Protein AF-A0A6L6IHH2-F1 (afdb_monomer)

Secondary structure (DSSP, 8-state):
----------------------HHHHHHHHHHHHHHHHHHTT-HHHHHHHHHHHHHHHHHHHHHHTS-HHHHHHHHHHHHHHHHHHHHHTT--

Mean predicted aligned error: 10.33 Å

pLDDT: mean 80.02, std 16.31, range [36.16, 93.94]

Foldseek 3Di:
DDDDPDDDDPPPPPDPPLDDADPLQVVLLVLVVVVLVVQLVPDVVSVVVSVVCVVVSVVVNVVLSPDPNVSSNVVSVVSSVVVVVVCVVVVHD

Solvent-accessible surface area (backbone atoms only — not comparable to full-atom values): 5537 Å² total; per-residue (Å²): 135,86,88,84,86,79,78,90,76,85,72,78,78,84,69,79,64,85,55,74,63,51,69,64,33,52,52,35,52,50,56,50,52,52,47,44,54,57,48,31,70,74,37,74,67,43,26,52,54,44,61,68,45,47,64,58,51,56,49,50,52,52,59,41,45,74,43,57,67,70,59,33,44,54,52,26,53,53,49,42,52,53,48,50,53,49,29,58,76,69,71,51,130

Structure (mmCIF, N/CA/C/O backbone):
data_AF-A0A6L6IHH2-F1
#
_entry.id   AF-A0A6L6IHH2-F1
#
loop_
_atom_site.group_PDB
_atom_site.id
_atom_site.type_symbol
_atom_site.label_atom_id
_atom_site.label_alt_id
_atom_site.label_comp_id
_atom_site.label_asym_id
_atom_site.label_entity_id
_atom_site.label_seq_id
_atom_site.pdbx_PDB_ins_code
_atom_site.Cartn_x
_atom_site.Cartn_y
_atom_site.Cartn_z
_atom_site.occupancy
_atom_site.B_iso_or_equiv
_atom_site.auth_seq_id
_atom_site.auth_comp_id
_atom_site.auth_asym_id
_atom_site.auth_atom_id
_atom_site.pdbx_PDB_model_num
ATOM 1 N N . MET A 1 1 ? 48.685 -8.552 -6.441 1.00 36.16 1 MET A N 1
ATOM 2 C CA . MET A 1 1 ? 49.025 -7.849 -7.699 1.00 36.16 1 MET A CA 1
ATOM 3 C C . MET A 1 1 ? 47.983 -8.177 -8.759 1.00 36.16 1 MET A C 1
ATOM 5 O O . MET A 1 1 ? 47.715 -9.349 -8.945 1.00 36.16 1 MET A O 1
ATOM 9 N N . LYS A 1 2 ? 47.512 -7.135 -9.459 1.00 37.25 2 LYS 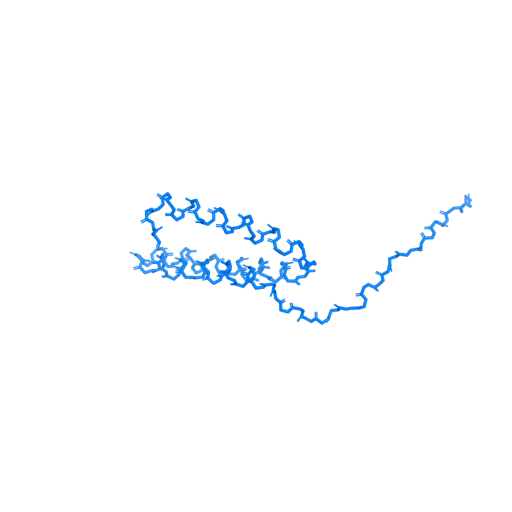A N 1
ATOM 10 C CA . LYS A 1 2 ? 46.951 -7.116 -10.827 1.00 37.25 2 LYS A CA 1
ATOM 11 C C . LYS A 1 2 ? 45.599 -7.823 -11.052 1.00 37.25 2 LYS A C 1
ATOM 13 O O . LYS A 1 2 ? 45.519 -9.035 -11.099 1.00 37.25 2 LYS A O 1
ATOM 18 N N . LYS A 1 3 ? 44.512 -7.042 -11.063 1.00 51.31 3 LYS A N 1
ATOM 19 C CA . LYS A 1 3 ? 43.874 -6.416 -12.250 1.00 51.31 3 LYS A CA 1
ATOM 20 C C . LYS A 1 3 ? 42.930 -7.390 -12.965 1.00 51.31 3 LYS A C 1
ATOM 22 O O . LYS A 1 3 ? 43.392 -8.062 -13.871 1.00 51.31 3 LYS A O 1
ATOM 27 N N . ILE A 1 4 ? 41.634 -7.338 -12.647 1.00 60.16 4 ILE A N 1
ATOM 28 C CA . ILE A 1 4 ? 40.565 -7.281 -13.659 1.00 60.16 4 ILE A CA 1
ATOM 29 C C . ILE A 1 4 ? 39.476 -6.354 -13.108 1.00 60.16 4 ILE A C 1
ATOM 31 O O . ILE A 1 4 ? 38.616 -6.743 -12.326 1.00 60.16 4 ILE A O 1
ATOM 35 N N . VAL A 1 5 ? 39.588 -5.086 -13.492 1.00 56.06 5 VAL A N 1
ATOM 36 C CA . VAL A 1 5 ? 38.486 -4.128 -13.494 1.00 56.06 5 VAL A CA 1
ATOM 37 C C . VAL A 1 5 ? 37.620 -4.535 -14.683 1.00 56.06 5 VAL A C 1
ATOM 39 O O . VAL A 1 5 ? 38.042 -4.368 -15.826 1.00 56.06 5 VAL A O 1
ATOM 42 N N . LEU A 1 6 ? 36.460 -5.134 -14.425 1.00 53.16 6 LEU A N 1
ATOM 43 C CA . LEU A 1 6 ? 35.453 -5.396 -15.450 1.00 53.16 6 LEU A CA 1
ATOM 44 C C . LEU A 1 6 ? 34.443 -4.245 -15.427 1.00 53.16 6 LEU A C 1
ATOM 46 O O . LEU A 1 6 ? 33.609 -4.146 -14.534 1.00 53.16 6 LEU A O 1
ATOM 50 N N . PHE A 1 7 ? 34.665 -3.331 -16.375 1.00 52.22 7 PHE A N 1
ATOM 51 C CA . PHE A 1 7 ? 33.698 -2.553 -17.158 1.00 52.22 7 PHE A CA 1
ATOM 52 C C . PHE A 1 7 ? 32.256 -2.521 -16.615 1.00 52.22 7 PHE A C 1
ATOM 54 O O . PHE A 1 7 ? 31.566 -3.529 -16.574 1.00 52.22 7 PHE A O 1
ATOM 61 N N . ALA A 1 8 ? 31.795 -1.377 -16.108 1.00 53.25 8 ALA A N 1
ATOM 62 C CA . ALA A 1 8 ? 31.239 -0.279 -16.910 1.00 53.25 8 ALA A CA 1
ATOM 63 C C . ALA A 1 8 ? 29.946 -0.664 -17.645 1.00 53.25 8 ALA A C 1
ATOM 65 O O . ALA A 1 8 ? 29.990 -1.158 -18.764 1.00 53.25 8 ALA A O 1
ATOM 66 N N . ALA A 1 9 ? 28.815 -0.386 -16.994 1.00 49.56 9 ALA A N 1
ATOM 67 C CA . ALA A 1 9 ? 27.691 0.388 -17.530 1.00 49.56 9 ALA A CA 1
ATOM 68 C C . ALA A 1 9 ? 26.502 0.248 -16.565 1.00 49.56 9 ALA A C 1
ATOM 70 O O . ALA A 1 9 ? 25.506 -0.397 -16.877 1.00 49.56 9 ALA A O 1
ATOM 71 N N . LEU A 1 10 ? 26.580 0.877 -15.384 1.00 47.47 10 LEU A N 1
ATOM 72 C CA . LEU A 1 10 ? 25.341 1.365 -14.784 1.00 47.47 10 LEU A CA 1
ATOM 73 C C . LEU A 1 10 ? 24.951 2.551 -15.660 1.00 47.47 10 LEU A C 1
ATOM 75 O O . LEU A 1 10 ? 25.442 3.665 -15.478 1.00 47.47 10 LEU A O 1
ATOM 79 N N . THR A 1 11 ? 24.176 2.278 -16.706 1.00 52.72 11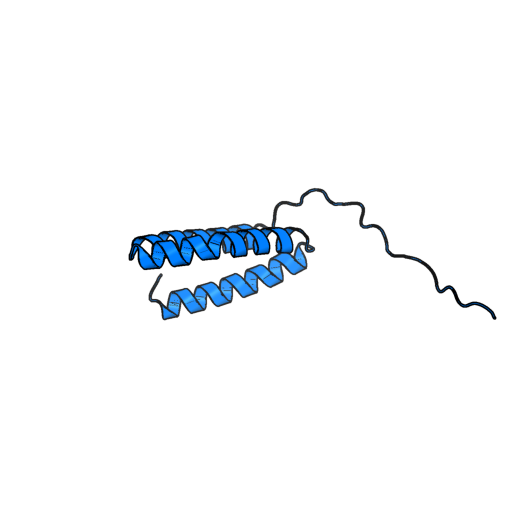 THR A N 1
ATOM 80 C CA . THR A 1 11 ? 23.469 3.320 -17.432 1.00 52.72 11 THR A CA 1
ATOM 81 C C . THR A 1 11 ? 22.690 4.097 -16.388 1.00 52.72 11 THR A C 1
ATOM 83 O O . THR A 1 11 ? 21.732 3.586 -15.809 1.00 52.72 11 THR A O 1
ATOM 86 N N . MET A 1 12 ? 23.155 5.311 -16.105 1.00 52.50 12 MET A N 1
ATOM 87 C CA . MET A 1 12 ? 22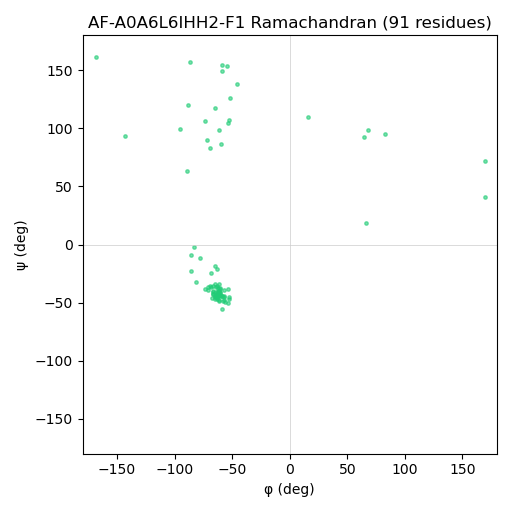.350 6.323 -15.453 1.00 52.50 12 MET A CA 1
ATOM 88 C C . MET A 1 12 ? 21.085 6.429 -16.301 1.00 52.50 12 MET A C 1
ATOM 90 O O . MET A 1 12 ? 21.129 6.941 -17.420 1.00 52.50 12 MET A O 1
ATOM 94 N N . MET A 1 13 ? 19.976 5.873 -15.812 1.00 54.81 13 MET A N 1
ATOM 95 C CA . MET A 1 13 ? 18.661 6.212 -16.334 1.00 54.81 13 MET A CA 1
ATOM 96 C C . MET A 1 13 ? 18.414 7.654 -15.902 1.00 54.81 13 MET A C 1
ATOM 98 O O . MET A 1 13 ? 17.846 7.938 -14.852 1.00 54.81 13 MET A O 1
ATOM 102 N N . SER A 1 14 ? 18.950 8.574 -16.698 1.00 58.53 14 SER A N 1
ATOM 103 C CA . SER A 1 14 ? 18.577 9.976 -16.704 1.00 58.53 14 SER A CA 1
ATOM 104 C C . SER A 1 14 ? 17.103 10.031 -17.076 1.00 58.53 14 SER A C 1
ATOM 106 O O . SER A 1 14 ? 16.746 9.889 -18.243 1.00 58.53 14 SER A O 1
ATOM 108 N N . GLY A 1 15 ? 16.249 10.160 -16.066 1.00 50.06 15 GLY A N 1
ATOM 109 C CA . GLY A 1 15 ? 14.810 10.179 -16.274 1.00 50.06 15 GLY A CA 1
ATOM 110 C C . GLY A 1 15 ? 13.992 10.081 -14.998 1.00 50.06 15 GLY A C 1
ATOM 111 O O . GLY A 1 15 ? 12.981 9.399 -15.005 1.00 50.06 15 GLY A O 1
ATOM 112 N N . SER A 1 16 ? 14.372 10.748 -13.909 1.00 44.75 16 SER A N 1
ATOM 113 C CA . SER A 1 16 ? 13.418 11.010 -12.826 1.00 44.75 16 SER A CA 1
ATOM 114 C C . SER A 1 16 ? 12.694 12.329 -13.093 1.00 44.75 16 SER A C 1
ATOM 116 O O . SER A 1 16 ? 12.744 13.284 -12.322 1.00 44.75 16 SER A O 1
ATOM 118 N N . SER A 1 17 ? 11.944 12.369 -14.200 1.00 45.81 17 SER A N 1
ATOM 119 C CA . SER A 1 17 ? 10.621 12.980 -14.090 1.00 45.81 17 SER A CA 1
ATOM 120 C C . SER A 1 17 ? 9.971 12.266 -12.908 1.00 45.81 17 SER A C 1
ATOM 122 O O . SER A 1 17 ? 10.007 11.037 -12.882 1.00 45.81 17 SER A O 1
ATOM 124 N N . PHE A 1 18 ? 9.468 12.979 -11.901 1.00 43.09 18 PHE A N 1
ATOM 125 C CA . PHE A 1 18 ? 8.588 12.364 -10.910 1.00 43.09 18 PHE A CA 1
ATOM 126 C C . PHE A 1 18 ? 7.386 11.834 -11.690 1.00 43.09 18 PHE A C 1
ATOM 128 O O . PHE A 1 18 ? 6.436 12.571 -11.951 1.00 43.09 18 PHE A O 1
ATOM 135 N N . ALA A 1 19 ? 7.496 10.611 -12.204 1.00 51.69 19 ALA A N 1
ATOM 136 C CA . ALA A 1 19 ? 6.442 9.989 -12.958 1.00 51.69 19 ALA A CA 1
ATOM 137 C C . ALA A 1 19 ? 5.317 9.818 -11.951 1.00 51.69 19 ALA A C 1
ATOM 139 O O . ALA A 1 19 ? 5.481 9.158 -10.923 1.00 51.69 19 ALA A O 1
ATOM 140 N N . ALA A 1 20 ? 4.201 10.488 -12.222 1.00 68.31 20 ALA A N 1
ATOM 141 C CA . ALA A 1 20 ? 2.949 10.122 -11.604 1.00 68.31 20 ALA A CA 1
ATOM 142 C C . ALA A 1 20 ? 2.815 8.596 -11.702 1.00 68.31 20 ALA A C 1
ATOM 144 O O . ALA A 1 20 ? 3.191 7.994 -12.713 1.00 68.31 20 ALA A O 1
ATOM 145 N N . ILE A 1 21 ? 2.349 7.983 -10.621 1.00 84.38 21 ILE A N 1
ATOM 146 C CA . ILE A 1 21 ? 2.113 6.547 -10.574 1.00 84.38 21 ILE A CA 1
ATOM 147 C C . ILE A 1 21 ? 1.187 6.136 -11.730 1.00 84.38 21 ILE A C 1
ATOM 149 O O . ILE A 1 21 ? 0.401 6.958 -12.214 1.00 84.38 21 ILE A O 1
ATOM 153 N N . THR A 1 22 ? 1.264 4.893 -12.200 1.00 89.81 22 THR A N 1
ATOM 154 C CA . THR A 1 22 ? 0.379 4.453 -13.289 1.00 89.81 22 THR A CA 1
ATOM 155 C C . THR A 1 22 ? -1.098 4.585 -12.906 1.00 89.81 22 THR A C 1
ATOM 157 O O . THR A 1 22 ? -1.464 4.518 -11.731 1.00 89.81 22 THR A O 1
ATOM 160 N N . GLU A 1 23 ? -1.978 4.733 -13.898 1.00 89.44 23 GLU A N 1
ATOM 161 C CA . GLU A 1 23 ? -3.425 4.831 -13.660 1.00 89.44 23 GLU A CA 1
ATOM 162 C C . GLU A 1 23 ? -3.966 3.610 -12.894 1.00 89.44 23 GLU A C 1
ATOM 164 O O . GLU A 1 23 ? -4.743 3.761 -11.951 1.00 89.44 23 GLU A O 1
ATOM 169 N N . THR A 1 24 ? -3.468 2.407 -13.213 1.00 89.69 24 THR A N 1
ATOM 170 C CA . THR A 1 24 ? -3.768 1.166 -12.480 1.00 89.69 24 THR A CA 1
ATOM 171 C C . THR A 1 24 ? -3.498 1.310 -10.986 1.00 89.69 24 THR A C 1
ATOM 173 O O . THR A 1 24 ? -4.309 0.922 -10.144 1.00 89.69 24 THR A O 1
ATOM 176 N N . CYS A 1 25 ? -2.340 1.867 -10.646 1.00 90.75 25 CYS A N 1
ATOM 177 C CA . CYS A 1 25 ? -1.932 2.057 -9.270 1.00 90.75 25 CYS A CA 1
ATOM 178 C C . CYS A 1 25 ? -2.680 3.184 -8.580 1.00 90.75 25 CYS A C 1
ATOM 180 O O . CYS A 1 25 ? -3.035 3.048 -7.411 1.00 90.75 25 CYS A O 1
ATOM 182 N N . GLN A 1 26 ? -2.956 4.273 -9.296 1.00 90.56 26 GLN A N 1
ATOM 183 C CA . GLN A 1 26 ? -3.786 5.349 -8.779 1.00 90.56 26 GLN A CA 1
ATOM 184 C C . GLN A 1 26 ? -5.163 4.808 -8.377 1.00 90.56 26 GLN A C 1
ATOM 186 O O . GLN A 1 26 ? -5.625 5.087 -7.272 1.00 90.56 26 GLN A O 1
ATOM 191 N N . GLN A 1 27 ? -5.779 3.976 -9.223 1.00 91.25 27 GLN A N 1
ATOM 192 C CA . GLN A 1 27 ? -7.055 3.338 -8.907 1.00 91.25 27 GLN A CA 1
ATOM 193 C C . GLN A 1 27 ? -6.946 2.398 -7.701 1.00 91.25 27 GLN A C 1
ATOM 195 O O . GLN A 1 27 ? -7.764 2.488 -6.789 1.00 91.25 27 GLN A O 1
ATOM 200 N N . TYR A 1 28 ? -5.921 1.539 -7.656 1.00 92.12 28 TYR A N 1
ATOM 201 C CA . TYR A 1 28 ? -5.679 0.653 -6.513 1.00 92.12 28 TYR A CA 1
ATOM 202 C C . TYR A 1 28 ? -5.608 1.430 -5.193 1.00 92.12 28 TYR A C 1
ATOM 204 O O . TYR A 1 28 ? -6.292 1.092 -4.228 1.00 92.12 28 TYR A 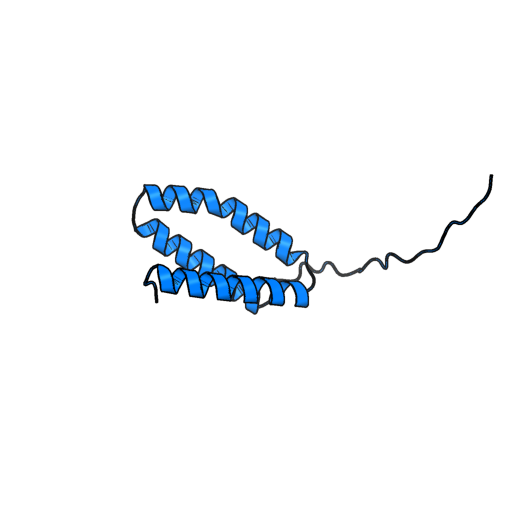O 1
ATOM 212 N N . PHE A 1 29 ? -4.809 2.495 -5.149 1.00 91.25 29 PHE A N 1
ATOM 213 C CA . PHE A 1 29 ? -4.645 3.285 -3.937 1.00 91.25 29 PHE A CA 1
ATOM 214 C C . PHE A 1 29 ? -5.903 4.060 -3.556 1.00 91.25 29 PHE A C 1
ATOM 216 O O . PHE A 1 29 ? -6.219 4.119 -2.370 1.00 91.25 29 PHE A O 1
ATOM 223 N N . ASN A 1 30 ? -6.659 4.570 -4.530 1.00 91.31 30 ASN A N 1
ATOM 224 C CA . ASN A 1 30 ? -7.964 5.175 -4.269 1.00 91.31 30 ASN A CA 1
ATOM 225 C C . ASN A 1 30 ? -8.932 4.161 -3.631 1.00 91.31 30 ASN A C 1
ATOM 227 O O . ASN A 1 30 ? -9.632 4.494 -2.676 1.00 91.31 30 ASN A O 1
ATOM 231 N N . ASP A 1 31 ? -8.948 2.913 -4.111 1.00 90.69 31 ASP A N 1
ATOM 232 C CA . ASP A 1 31 ? -9.802 1.857 -3.557 1.00 90.69 31 ASP A CA 1
ATOM 233 C C . ASP A 1 31 ? -9.392 1.464 -2.129 1.00 90.69 31 ASP A C 1
ATOM 235 O O . ASP A 1 31 ? -10.255 1.137 -1.307 1.00 90.69 31 ASP A O 1
ATOM 239 N N . VAL A 1 32 ? -8.087 1.477 -1.833 1.00 90.25 32 VAL A N 1
ATOM 240 C CA . VAL A 1 32 ? -7.556 1.253 -0.481 1.00 90.25 32 VAL A CA 1
ATOM 241 C C . VAL A 1 32 ? -7.931 2.409 0.445 1.00 90.25 32 VAL A C 1
ATOM 243 O O . VAL A 1 32 ? -8.420 2.162 1.548 1.00 90.25 32 VAL A O 1
ATOM 246 N N . ASP A 1 33 ? -7.758 3.654 -0.001 1.00 89.69 33 ASP A N 1
ATOM 247 C CA . ASP A 1 33 ? -8.090 4.850 0.778 1.00 89.69 33 ASP A CA 1
ATOM 248 C C . ASP A 1 33 ? -9.598 4.904 1.087 1.00 89.69 33 ASP A C 1
ATOM 250 O O . ASP A 1 33 ? -9.987 5.145 2.233 1.00 89.69 33 ASP A O 1
ATOM 254 N N . ALA A 1 34 ? -10.453 4.570 0.113 1.00 90.12 34 ALA A N 1
ATOM 255 C CA . ALA A 1 34 ? -11.899 4.469 0.309 1.00 90.12 34 ALA A CA 1
ATOM 256 C C . ALA A 1 34 ? -12.274 3.383 1.330 1.00 90.12 34 ALA A C 1
ATOM 258 O O . ALA A 1 34 ? -13.140 3.597 2.184 1.00 90.12 34 ALA A O 1
ATOM 259 N N . LEU A 1 35 ? -11.604 2.226 1.284 1.00 87.44 35 LEU A N 1
ATOM 260 C CA . LEU A 1 35 ? -11.837 1.160 2.254 1.00 87.44 35 LEU A CA 1
ATOM 261 C C . LEU A 1 35 ? -11.399 1.571 3.664 1.00 87.44 35 LEU A C 1
ATOM 263 O O . LEU A 1 35 ? -12.121 1.314 4.625 1.00 87.44 35 LEU A O 1
ATOM 267 N N . ILE A 1 36 ? -10.247 2.229 3.790 1.00 88.00 36 ILE A N 1
ATOM 268 C CA . ILE A 1 36 ? -9.761 2.788 5.054 1.00 88.00 36 ILE A CA 1
ATOM 269 C C . ILE A 1 36 ? -10.759 3.790 5.618 1.00 88.00 36 ILE A C 1
ATOM 271 O O . ILE A 1 36 ? -11.059 3.755 6.813 1.00 88.00 36 ILE A O 1
ATOM 275 N N . GLU A 1 37 ? -11.299 4.670 4.779 1.00 89.38 37 GLU A N 1
ATOM 276 C CA . GLU A 1 37 ? -12.301 5.641 5.200 1.00 89.38 37 GLU A CA 1
ATOM 277 C C . GLU A 1 37 ? -13.583 4.947 5.679 1.00 89.38 37 GLU A C 1
ATOM 279 O O . GLU A 1 37 ? -14.129 5.309 6.722 1.00 89.38 37 GLU A O 1
ATOM 284 N N . GLN A 1 38 ? -14.042 3.920 4.961 1.00 87.50 38 GLN A N 1
ATOM 285 C CA . GLN A 1 38 ? -15.214 3.139 5.344 1.00 87.50 38 GLN A CA 1
ATOM 286 C C . GLN A 1 38 ? -14.990 2.373 6.656 1.00 87.50 38 GLN A C 1
ATOM 288 O O . GLN A 1 38 ? -15.829 2.445 7.552 1.00 87.50 38 GLN A O 1
ATOM 293 N N . ALA A 1 39 ? -13.849 1.697 6.805 1.00 85.62 39 ALA A N 1
ATOM 294 C CA . ALA A 1 39 ? -13.474 0.989 8.027 1.00 85.62 39 ALA A CA 1
ATOM 295 C C . ALA A 1 39 ? -13.329 1.950 9.216 1.00 85.62 39 ALA A C 1
ATOM 297 O O . ALA A 1 39 ? -13.777 1.661 10.320 1.00 85.62 39 ALA A O 1
ATOM 298 N N . SER A 1 40 ? -12.794 3.150 8.990 1.00 87.62 40 SER A N 1
ATOM 299 C CA . SER A 1 40 ? -12.672 4.175 10.033 1.00 87.62 40 SER A CA 1
ATOM 300 C C . SER A 1 40 ? -14.022 4.680 10.554 1.00 87.62 40 SER A C 1
ATOM 302 O O . SER A 1 40 ? -14.072 5.282 11.622 1.00 87.62 40 SER A O 1
ATOM 304 N N . LYS A 1 41 ? -15.120 4.466 9.818 1.00 87.94 41 LYS A N 1
ATOM 305 C CA . LYS A 1 41 ? -16.475 4.863 10.235 1.00 87.94 41 LYS A CA 1
ATOM 306 C C . LYS A 1 41 ? -17.157 3.819 11.124 1.00 87.94 41 LYS A C 1
ATOM 308 O O . LYS A 1 41 ? -18.220 4.111 11.663 1.00 87.94 41 LYS A O 1
ATOM 313 N N . THR A 1 42 ? -16.590 2.620 11.288 1.00 86.06 42 THR A N 1
ATOM 314 C CA . THR A 1 42 ? -17.254 1.545 12.046 1.00 86.06 42 THR A CA 1
ATOM 315 C C . THR A 1 42 ? -17.088 1.685 13.557 1.00 86.06 42 THR A C 1
ATOM 317 O O . THR A 1 42 ? -17.971 1.270 14.302 1.00 86.06 42 THR A O 1
ATOM 320 N N . SER A 1 43 ? -15.963 2.236 14.027 1.00 90.19 43 SER A N 1
ATOM 321 C CA . SER A 1 43 ? -15.712 2.547 15.441 1.00 90.19 43 SER A CA 1
ATOM 322 C C . SER A 1 43 ? -14.466 3.423 15.612 1.00 90.19 43 SER A C 1
ATOM 324 O O . SER A 1 43 ? -13.587 3.437 14.748 1.00 90.19 43 SER A O 1
ATOM 326 N N . ASP A 1 44 ? -14.336 4.088 16.763 1.00 90.25 44 ASP A N 1
ATOM 327 C CA . ASP A 1 44 ? -13.138 4.875 17.099 1.00 90.25 44 ASP A CA 1
ATOM 328 C C . ASP A 1 44 ? -11.867 4.014 17.158 1.00 90.25 44 ASP A C 1
ATOM 330 O O . ASP A 1 44 ? -10.790 4.449 16.750 1.00 90.25 44 ASP A O 1
ATOM 334 N N . GLN A 1 45 ? -11.988 2.760 17.602 1.00 90.19 45 GLN A N 1
ATOM 335 C CA . GLN A 1 45 ? -10.876 1.809 17.603 1.00 90.19 45 GLN A CA 1
ATOM 336 C C . GLN A 1 45 ? -10.452 1.436 16.175 1.00 90.19 45 GLN A C 1
ATOM 338 O O . GLN A 1 45 ? -9.256 1.396 15.884 1.00 90.19 45 GLN A O 1
ATOM 343 N N . ALA A 1 46 ? -11.409 1.196 15.271 1.00 87.06 46 ALA A N 1
ATOM 344 C CA . ALA A 1 46 ? -11.110 0.932 13.865 1.00 87.06 46 ALA A CA 1
ATOM 345 C C . ALA A 1 46 ? -10.446 2.152 13.213 1.00 87.06 46 ALA A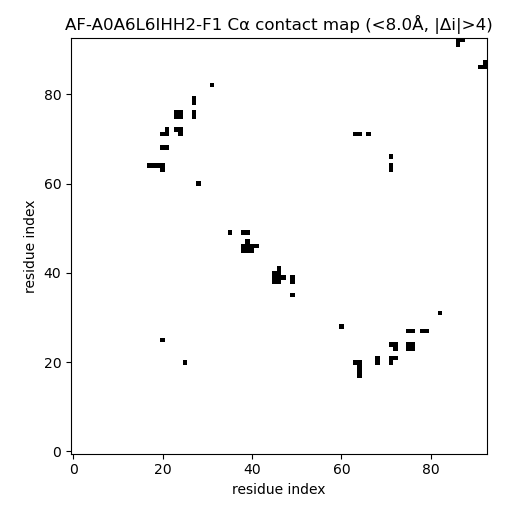 C 1
ATOM 347 O O . ALA A 1 46 ? -9.432 2.011 12.533 1.00 87.06 46 ALA A O 1
ATOM 348 N N . LYS A 1 47 ? -10.944 3.359 13.504 1.00 89.00 47 LYS A N 1
ATOM 349 C CA . LYS A 1 47 ? -10.332 4.617 13.069 1.00 89.00 47 LYS A CA 1
ATOM 350 C C . LYS A 1 47 ? -8.877 4.740 13.518 1.00 89.00 47 LYS A C 1
ATOM 352 O O . LYS A 1 47 ? -8.019 5.011 12.687 1.00 89.00 47 LYS A O 1
ATOM 357 N N . GLN A 1 48 ? -8.583 4.496 14.796 1.00 92.56 48 GLN A N 1
ATOM 358 C CA . GLN A 1 48 ? -7.210 4.551 15.310 1.00 92.56 48 GLN A CA 1
ATOM 359 C C . GLN A 1 48 ? -6.286 3.540 14.625 1.00 92.56 48 GLN A C 1
ATOM 361 O O . GLN A 1 48 ? -5.152 3.879 14.292 1.00 92.56 48 GLN A O 1
ATOM 366 N N . GLN A 1 49 ? -6.765 2.317 14.378 1.00 89.50 49 GLN A N 1
ATOM 367 C CA . GLN A 1 49 ? -5.982 1.314 13.655 1.00 89.50 49 GLN A CA 1
ATOM 368 C C . GLN A 1 49 ? -5.713 1.732 12.208 1.00 89.50 49 GLN A C 1
ATOM 370 O O . GLN A 1 49 ? -4.581 1.629 11.743 1.00 89.50 49 GLN A O 1
ATOM 375 N N . MET A 1 50 ? -6.721 2.254 11.508 1.00 88.62 50 MET A N 1
ATOM 376 C CA . MET A 1 50 ? -6.554 2.724 10.134 1.00 88.62 50 MET A CA 1
ATOM 377 C C . MET A 1 50 ? -5.636 3.949 10.049 1.00 88.62 50 MET A C 1
ATOM 379 O O . MET A 1 50 ? -4.776 4.019 9.171 1.00 88.62 50 MET A O 1
ATOM 383 N N . ASP A 1 51 ? -5.764 4.895 10.982 1.00 89.19 51 ASP A N 1
ATOM 384 C CA . ASP A 1 51 ? -4.903 6.076 11.057 1.00 89.19 51 ASP A CA 1
ATOM 385 C C . ASP A 1 51 ? -3.437 5.688 11.318 1.00 89.19 51 ASP A C 1
ATOM 387 O O . ASP A 1 51 ? -2.536 6.280 10.723 1.00 89.19 51 ASP A O 1
ATOM 391 N N . ALA A 1 52 ? -3.187 4.642 12.114 1.00 90.44 52 ALA A N 1
ATOM 392 C CA . ALA A 1 52 ? -1.845 4.098 12.325 1.00 90.44 52 ALA A CA 1
ATOM 393 C C . ALA A 1 52 ? -1.253 3.413 11.076 1.00 90.44 52 ALA A C 1
ATOM 395 O O . ALA A 1 52 ? -0.033 3.349 10.939 1.00 90.44 52 ALA A O 1
ATOM 396 N N . MET A 1 53 ? -2.090 2.927 10.152 1.00 86.94 53 MET A N 1
ATOM 397 C CA . MET A 1 53 ? -1.647 2.274 8.911 1.00 86.94 53 MET A CA 1
ATOM 398 C C . MET A 1 53 ? -1.359 3.259 7.768 1.00 86.94 53 MET A C 1
ATOM 400 O O . MET A 1 53 ? -0.568 2.944 6.876 1.00 86.94 53 MET A O 1
ATOM 404 N N . LYS A 1 54 ? -1.944 4.464 7.792 1.00 85.56 54 LYS A N 1
ATOM 405 C CA . LYS A 1 54 ? -1.747 5.491 6.748 1.00 85.56 54 LYS A CA 1
ATOM 406 C C . LYS A 1 54 ? -0.276 5.816 6.445 1.00 85.56 54 LYS A C 1
ATOM 408 O O . LYS A 1 54 ? 0.065 5.851 5.264 1.00 85.56 54 LYS A O 1
ATOM 413 N N . PRO A 1 55 ? 0.623 6.012 7.433 1.00 90.38 55 PRO A N 1
ATOM 414 C CA . PRO A 1 55 ? 2.025 6.320 7.150 1.00 90.38 55 PRO A CA 1
ATOM 415 C C . PRO A 1 55 ? 2.725 5.220 6.348 1.00 90.38 55 PRO A C 1
ATOM 417 O O . PRO A 1 55 ? 3.505 5.514 5.443 1.00 90.38 55 PRO A O 1
ATOM 420 N N . GLN A 1 56 ? 2.418 3.955 6.650 1.00 87.56 56 GLN A N 1
ATOM 421 C CA . GLN A 1 56 ? 2.970 2.811 5.931 1.00 87.56 56 GLN A CA 1
ATOM 422 C C . GLN A 1 56 ? 2.468 2.780 4.484 1.00 87.56 56 GLN A C 1
ATOM 424 O O . GLN A 1 56 ? 3.245 2.522 3.571 1.00 87.56 56 GLN A O 1
ATOM 429 N N . LEU A 1 57 ? 1.193 3.104 4.265 1.00 86.25 57 LEU A N 1
ATOM 430 C CA . LEU A 1 57 ? 0.596 3.192 2.934 1.00 86.25 57 LEU A CA 1
ATOM 431 C C . LEU A 1 57 ? 1.231 4.290 2.080 1.00 86.25 57 LEU A C 1
ATOM 433 O O . LEU A 1 57 ? 1.600 4.044 0.934 1.00 86.25 57 LEU A O 1
ATOM 437 N N . GLU A 1 58 ? 1.431 5.473 2.656 1.00 88.56 58 GLU A N 1
ATOM 438 C CA . GLU A 1 58 ? 2.108 6.583 1.984 1.00 88.56 58 GLU A CA 1
ATOM 439 C C . GLU A 1 58 ? 3.574 6.259 1.673 1.00 88.56 58 GLU A C 1
ATOM 441 O O . GLU A 1 58 ? 4.087 6.609 0.608 1.00 88.56 58 GLU A O 1
ATOM 446 N N . GLN A 1 59 ? 4.257 5.536 2.564 1.00 89.88 59 GLN A N 1
ATOM 447 C CA . GLN A 1 59 ? 5.597 5.031 2.285 1.00 89.88 59 GLN A CA 1
ATOM 448 C C . GLN A 1 59 ? 5.591 4.013 1.136 1.00 89.88 59 GLN A C 1
ATOM 450 O O . GLN A 1 59 ? 6.423 4.118 0.236 1.00 89.88 59 GLN A O 1
ATOM 455 N N . SER A 1 60 ? 4.651 3.063 1.122 1.00 86.19 60 SER A N 1
ATOM 456 C CA . SER A 1 60 ? 4.523 2.087 0.036 1.00 86.19 60 SER A CA 1
ATOM 457 C C . SER A 1 60 ? 4.205 2.751 -1.305 1.00 86.19 60 SER A C 1
ATOM 459 O O . SER A 1 60 ? 4.804 2.373 -2.307 1.00 86.19 60 SER A O 1
ATOM 461 N N . LYS A 1 61 ? 3.341 3.778 -1.337 1.00 86.94 61 LYS A N 1
ATOM 462 C CA . LYS A 1 61 ? 3.077 4.588 -2.542 1.00 86.94 61 LYS A CA 1
ATOM 463 C C . LYS A 1 61 ? 4.362 5.215 -3.084 1.00 86.94 61 LYS A C 1
ATOM 465 O O . LYS A 1 61 ? 4.638 5.104 -4.275 1.00 86.94 61 LYS A O 1
ATOM 470 N N . LYS A 1 62 ? 5.166 5.831 -2.209 1.00 89.19 62 LYS A N 1
ATOM 471 C CA . LYS A 1 62 ? 6.449 6.447 -2.589 1.00 89.19 62 LYS A CA 1
ATOM 472 C C . LYS A 1 62 ? 7.429 5.424 -3.151 1.00 89.19 62 LYS A C 1
ATOM 474 O O . LYS A 1 62 ? 7.963 5.6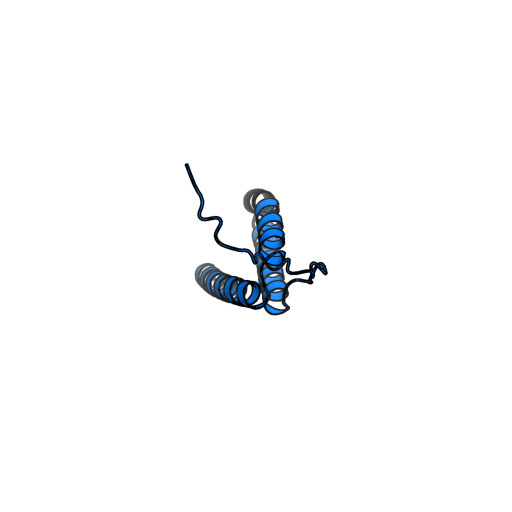46 -4.227 1.00 89.19 62 LYS A O 1
ATOM 479 N N . GLN A 1 63 ? 7.609 4.296 -2.464 1.00 88.31 63 GLN A N 1
ATOM 480 C CA . GLN A 1 63 ? 8.490 3.222 -2.931 1.00 88.31 63 GLN A CA 1
ATOM 481 C C . GLN A 1 63 ? 8.037 2.654 -4.275 1.00 88.31 63 GLN A C 1
ATOM 483 O O . GLN A 1 63 ? 8.867 2.329 -5.115 1.00 88.31 63 GLN A O 1
ATOM 488 N N . LEU A 1 64 ? 6.725 2.547 -4.497 1.00 87.56 64 LEU A N 1
ATOM 489 C CA . LEU A 1 64 ? 6.205 2.055 -5.762 1.00 87.56 64 LEU A CA 1
ATOM 490 C C . LEU A 1 64 ? 6.416 3.066 -6.896 1.00 87.56 64 LEU A C 1
ATOM 492 O O . LEU A 1 64 ? 6.782 2.669 -7.995 1.00 87.56 64 LEU A O 1
ATOM 496 N N . ALA A 1 65 ? 6.251 4.363 -6.629 1.00 86.69 65 ALA A N 1
ATOM 497 C CA . ALA A 1 65 ? 6.498 5.422 -7.609 1.00 86.69 65 ALA A CA 1
ATOM 498 C C . ALA A 1 65 ? 7.970 5.497 -8.069 1.00 86.69 65 ALA A C 1
ATOM 500 O O . ALA A 1 65 ? 8.246 6.007 -9.151 1.00 86.69 65 ALA A O 1
ATOM 501 N N . GLU A 1 66 ? 8.909 4.963 -7.281 1.00 87.38 66 GLU A N 1
ATOM 502 C CA . GLU A 1 66 ? 10.324 4.829 -7.659 1.00 87.38 66 GLU A CA 1
ATOM 503 C C . GLU A 1 66 ? 10.589 3.648 -8.615 1.00 87.38 66 GLU A C 1
ATOM 505 O O . GLU A 1 66 ? 11.679 3.543 -9.181 1.00 87.38 66 GLU A O 1
ATOM 510 N N . LEU A 1 67 ? 9.613 2.753 -8.816 1.00 86.75 67 LEU A N 1
ATOM 511 C CA . LEU A 1 67 ? 9.740 1.598 -9.704 1.00 86.75 67 LEU A CA 1
ATOM 512 C C . LEU A 1 67 ? 9.368 1.941 -11.157 1.00 86.75 67 LEU A C 1
ATOM 514 O O . LEU A 1 67 ? 8.581 2.856 -11.402 1.00 86.75 67 LEU A O 1
ATOM 518 N N . PRO A 1 68 ? 9.852 1.170 -12.148 1.00 90.00 68 PRO A N 1
ATOM 519 C CA . PRO A 1 68 ? 9.378 1.268 -1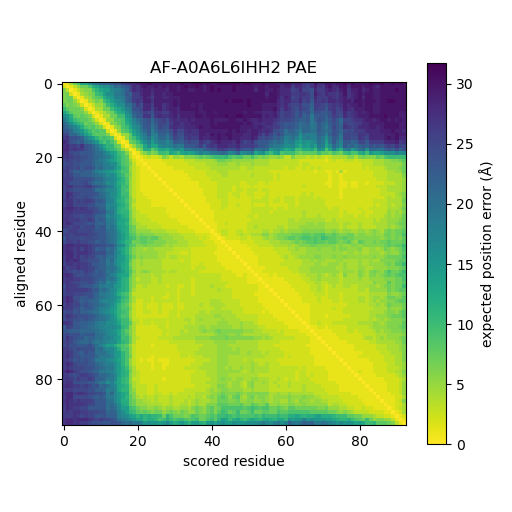3.528 1.00 90.00 68 PRO A CA 1
ATOM 520 C C . PRO A 1 68 ? 7.871 1.005 -13.646 1.00 90.00 68 PRO A C 1
ATOM 522 O O . PRO A 1 68 ? 7.330 0.181 -12.909 1.00 90.00 68 PRO A O 1
ATOM 525 N N . ALA A 1 69 ? 7.207 1.637 -14.618 1.00 88.38 69 ALA A N 1
ATOM 526 C CA . ALA A 1 69 ? 5.754 1.542 -14.812 1.00 88.38 69 ALA A CA 1
ATOM 527 C C . ALA A 1 69 ? 5.226 0.096 -14.911 1.00 88.38 69 ALA A C 1
ATOM 529 O O . ALA A 1 69 ? 4.183 -0.217 -14.348 1.00 88.38 69 ALA A O 1
ATOM 530 N N . GLU A 1 70 ? 5.965 -0.808 -15.560 1.00 89.50 70 GLU A N 1
ATOM 531 C CA . GLU A 1 70 ? 5.591 -2.227 -15.645 1.00 89.50 70 GLU A CA 1
ATOM 532 C C . GLU A 1 70 ? 5.571 -2.903 -14.263 1.00 89.50 70 GLU A C 1
ATOM 534 O O . GLU A 1 70 ? 4.631 -3.624 -13.925 1.00 89.50 70 GLU A O 1
ATOM 539 N N . SER A 1 71 ? 6.573 -2.615 -13.428 1.00 90.69 71 SER A N 1
ATOM 540 C CA . SER A 1 71 ? 6.655 -3.113 -12.052 1.00 90.69 71 SER A CA 1
ATOM 541 C C . SER A 1 71 ? 5.590 -2.488 -11.151 1.00 90.69 71 SER A C 1
ATOM 543 O O . SER A 1 71 ? 5.049 -3.176 -10.285 1.00 90.69 71 SER A O 1
ATOM 545 N N . GLN A 1 72 ? 5.266 -1.207 -11.367 1.00 88.94 72 GLN A N 1
ATOM 546 C CA . GLN A 1 72 ? 4.145 -0.544 -10.700 1.00 88.94 72 GLN A CA 1
ATOM 547 C C . GLN A 1 72 ? 2.838 -1.277 -11.014 1.00 88.94 72 GLN A C 1
ATOM 549 O O . GLN A 1 72 ? 2.166 -1.759 -10.103 1.00 88.94 72 GLN A O 1
ATOM 554 N N . ASP A 1 73 ? 2.521 -1.443 -12.300 1.00 91.88 73 ASP A N 1
ATOM 555 C CA . ASP A 1 73 ? 1.295 -2.096 -12.758 1.00 91.88 73 ASP A CA 1
ATOM 556 C C . ASP A 1 73 ? 1.171 -3.533 -12.251 1.00 91.88 73 ASP A C 1
ATOM 558 O O . ASP A 1 73 ? 0.096 -3.933 -11.801 1.00 91.88 73 ASP A O 1
ATOM 562 N N . ALA A 1 74 ? 2.251 -4.317 -12.300 1.00 92.44 74 ALA A N 1
ATOM 563 C CA . ALA A 1 74 ? 2.253 -5.681 -11.782 1.00 92.44 74 ALA A CA 1
ATOM 564 C C . ALA A 1 74 ? 1.950 -5.710 -10.274 1.00 92.44 74 ALA A C 1
ATOM 566 O O . ALA A 1 74 ? 1.065 -6.451 -9.834 1.00 92.44 74 ALA A O 1
ATOM 567 N N . GLY A 1 75 ? 2.628 -4.860 -9.495 1.00 90.25 75 GLY A N 1
ATOM 568 C CA . GLY A 1 75 ? 2.417 -4.750 -8.052 1.00 90.25 75 GLY A CA 1
ATOM 569 C C . GLY A 1 75 ? 0.998 -4.303 -7.695 1.00 90.25 75 GLY A C 1
ATOM 570 O O . GLY A 1 75 ? 0.349 -4.917 -6.848 1.00 90.25 75 GLY A O 1
ATOM 571 N N . CYS A 1 76 ? 0.473 -3.285 -8.377 1.00 93.12 76 CYS A N 1
ATOM 572 C CA . CYS A 1 76 ? -0.869 -2.765 -8.121 1.00 93.12 76 CYS A CA 1
ATOM 573 C C . CYS A 1 76 ? -1.973 -3.714 -8.567 1.00 93.12 76 CYS A C 1
ATOM 575 O O . CYS A 1 76 ? -2.957 -3.850 -7.854 1.00 93.12 76 CYS A O 1
ATOM 577 N N . LYS A 1 77 ? -1.811 -4.443 -9.679 1.00 93.94 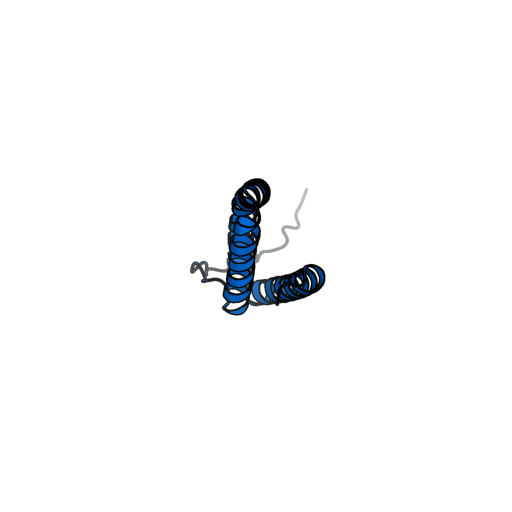77 LYS A N 1
ATOM 578 C CA . LYS A 1 77 ? -2.765 -5.499 -10.064 1.00 93.94 77 LYS A CA 1
ATOM 579 C C . LYS A 1 77 ? -2.840 -6.593 -9.008 1.00 93.94 77 LYS A C 1
ATOM 581 O O . LYS A 1 77 ? -3.936 -7.026 -8.654 1.00 93.94 77 LYS A O 1
ATOM 586 N N . GLN A 1 78 ? -1.691 -7.017 -8.483 1.00 93.25 78 GLN A N 1
ATOM 587 C CA . GLN A 1 78 ? -1.646 -7.987 -7.394 1.00 93.25 78 GLN A CA 1
ATOM 588 C C . GLN A 1 78 ? -2.309 -7.432 -6.124 1.00 93.25 78 GLN A C 1
ATOM 590 O O . GLN A 1 78 ? -3.116 -8.125 -5.503 1.00 93.25 78 GLN A O 1
ATOM 595 N N . GLY A 1 79 ? -2.020 -6.176 -5.771 1.00 89.81 79 GLY A N 1
ATOM 596 C CA . GLY A 1 79 ? -2.656 -5.476 -4.655 1.00 89.81 79 GLY A CA 1
ATOM 597 C C . GLY A 1 79 ? -4.176 -5.391 -4.805 1.00 89.81 79 GLY A C 1
ATOM 598 O O . GLY A 1 79 ? -4.903 -5.764 -3.888 1.00 89.81 79 GLY A O 1
ATOM 599 N N . SER A 1 80 ? -4.672 -4.984 -5.975 1.00 91.81 80 SER A N 1
ATOM 600 C CA . SER A 1 80 ? -6.104 -4.910 -6.278 1.00 91.81 80 SER A CA 1
ATOM 601 C C . SER A 1 80 ? -6.787 -6.271 -6.192 1.00 91.81 80 SER A C 1
ATOM 603 O O . SER A 1 80 ? -7.893 -6.360 -5.665 1.00 91.81 80 SER A O 1
ATOM 605 N N . ALA A 1 81 ? -6.141 -7.343 -6.659 1.00 93.75 81 ALA A N 1
ATOM 606 C CA . ALA A 1 81 ? -6.683 -8.694 -6.535 1.00 93.75 81 ALA A CA 1
ATOM 607 C C . ALA A 1 81 ? -6.805 -9.123 -5.062 1.00 93.75 81 ALA A C 1
ATOM 609 O O . ALA A 1 81 ? -7.851 -9.630 -4.653 1.00 93.75 81 ALA A O 1
ATOM 610 N N . ALA A 1 82 ? -5.775 -8.865 -4.252 1.00 91.38 82 ALA A N 1
ATOM 611 C CA . ALA A 1 82 ? -5.811 -9.135 -2.816 1.00 91.38 82 ALA A CA 1
ATOM 612 C C . ALA A 1 82 ? -6.877 -8.285 -2.101 1.00 91.38 82 ALA A C 1
ATOM 614 O O . ALA A 1 82 ? -7.626 -8.795 -1.269 1.00 91.38 82 ALA A O 1
ATOM 615 N N . LEU A 1 83 ? -7.004 -7.007 -2.470 1.00 89.25 83 LEU A N 1
ATOM 616 C CA . LEU A 1 83 ? -8.027 -6.108 -1.940 1.00 89.25 83 LEU A CA 1
ATOM 617 C C . LEU A 1 83 ? -9.438 -6.597 -2.282 1.00 89.25 83 LEU A C 1
ATOM 619 O O . LEU A 1 83 ? -10.307 -6.597 -1.415 1.00 89.25 83 LEU A O 1
ATOM 623 N N . ALA A 1 84 ? -9.669 -7.047 -3.517 1.00 89.94 84 ALA A N 1
ATOM 624 C CA . ALA A 1 84 ? -10.945 -7.619 -3.935 1.00 89.94 84 ALA A CA 1
ATOM 625 C C . ALA A 1 84 ? -11.293 -8.883 -3.133 1.00 89.94 84 ALA A C 1
ATOM 627 O O . ALA A 1 84 ? -12.423 -9.015 -2.663 1.00 89.94 84 ALA A O 1
ATOM 628 N N . GLN A 1 85 ? -10.324 -9.777 -2.910 1.00 88.00 85 GLN A N 1
ATOM 629 C CA . GLN A 1 85 ? -10.516 -10.950 -2.050 1.00 88.00 85 GLN A CA 1
ATOM 630 C C . GLN A 1 85 ? -10.852 -10.548 -0.609 1.00 88.00 85 GLN A C 1
ATOM 632 O O . GLN A 1 85 ? -11.769 -11.106 -0.008 1.00 88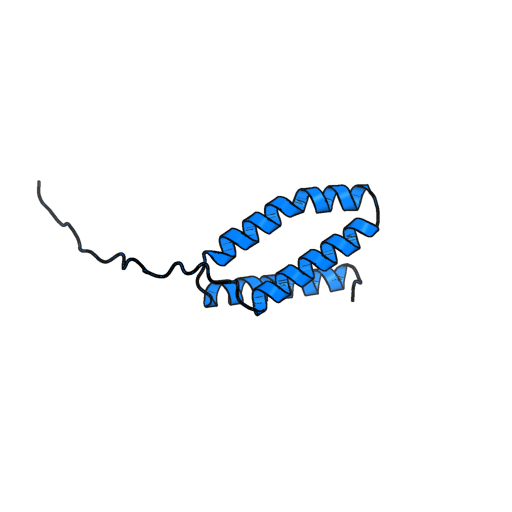.00 85 GLN A O 1
ATOM 637 N N . MET A 1 86 ? -10.164 -9.541 -0.067 1.00 86.62 86 MET A N 1
ATOM 638 C CA . MET A 1 86 ? -10.437 -9.039 1.278 1.00 86.62 86 MET A CA 1
ATOM 639 C C . MET A 1 86 ? -11.841 -8.431 1.382 1.00 86.62 86 MET A C 1
ATOM 641 O O . MET A 1 86 ? -12.580 -8.751 2.310 1.00 86.62 86 MET A O 1
ATOM 645 N N . LYS A 1 87 ? -12.248 -7.609 0.405 1.00 83.50 87 LYS A N 1
ATOM 646 C CA . LYS A 1 87 ? -13.602 -7.038 0.321 1.00 83.50 87 LYS A CA 1
ATOM 647 C C . LYS A 1 87 ? -14.672 -8.135 0.292 1.00 83.50 87 LYS A C 1
ATOM 649 O O . LYS A 1 87 ? -15.628 -8.064 1.061 1.00 83.50 87 LYS A O 1
ATOM 654 N N . GLN A 1 88 ? -14.464 -9.196 -0.494 1.00 86.44 88 GLN A N 1
ATOM 655 C CA . GLN A 1 88 ? -15.359 -10.360 -0.530 1.00 86.44 88 GLN A CA 1
ATOM 656 C C . GLN A 1 88 ? -15.483 -11.054 0.833 1.00 86.44 88 GLN A C 1
ATOM 658 O O . GLN A 1 88 ? -16.597 -11.359 1.255 1.00 86.44 88 GLN A O 1
ATOM 663 N N . MET A 1 89 ? -14.369 -11.269 1.542 1.00 81.56 89 MET A N 1
ATOM 664 C CA . MET A 1 89 ? -14.379 -11.884 2.878 1.00 81.56 89 MET A CA 1
ATOM 665 C C . MET A 1 89 ? -15.086 -11.014 3.922 1.00 81.56 89 MET A C 1
ATOM 667 O O . MET A 1 89 ? -15.742 -11.535 4.819 1.00 81.56 89 MET A O 1
ATOM 671 N N . LEU A 1 90 ? -14.968 -9.692 3.794 1.00 76.38 90 LEU A N 1
ATOM 672 C CA . LEU A 1 90 ? -15.602 -8.722 4.687 1.00 76.38 90 LEU A CA 1
ATOM 673 C C . LEU A 1 90 ? -17.063 -8.420 4.310 1.00 76.38 90 LEU A C 1
ATOM 675 O O . LEU A 1 90 ? -17.720 -7.646 5.002 1.00 76.38 90 LEU A O 1
ATOM 679 N N . GLY A 1 91 ? -17.582 -9.003 3.222 1.00 74.81 91 GLY A N 1
ATOM 680 C CA . GLY A 1 91 ? -18.929 -8.719 2.719 1.00 74.81 91 GLY A CA 1
ATOM 681 C C . GLY A 1 91 ? -19.108 -7.287 2.200 1.00 74.81 91 GLY A C 1
ATOM 682 O O . GLY A 1 91 ? -20.237 -6.812 2.083 1.00 74.81 91 GLY A O 1
ATOM 683 N N . VAL A 1 92 ? -18.007 -6.595 1.897 1.00 68.38 92 VAL A N 1
ATOM 684 C CA . VAL A 1 92 ? -17.993 -5.238 1.343 1.00 68.38 92 VAL A CA 1
ATOM 685 C C . VAL A 1 92 ? -18.057 -5.358 -0.181 1.00 68.38 92 VAL A C 1
ATOM 687 O O . VAL A 1 92 ? -17.200 -6.005 -0.782 1.00 68.38 92 VAL A O 1
ATOM 690 N N . LYS A 1 93 ? -19.098 -4.788 -0.798 1.00 56.72 93 LYS A N 1
ATOM 691 C CA . LYS A 1 93 ? -19.261 -4.721 -2.260 1.00 56.72 93 LYS A CA 1
ATOM 692 C C . LYS A 1 93 ? -18.578 -3.488 -2.828 1.00 56.72 93 LYS A C 1
ATOM 694 O O . LYS A 1 93 ? -18.796 -2.403 -2.249 1.00 56.72 93 LYS A O 1
#

Sequence (93 aa):
MKKIVLFAALTMMSGSSFAAITETCQQYFNDVDALIEQASKTSDQAKQQMDAMKPQLEQSKKQLAELPAESQDAGCKQGSAALAQMKQMLGVK

InterPro domains:
  IPR020493 Uncharacterised protein family HI0310 [PF17274] (21-90)

Organism: NCBI:txid2899544

Radius of gyration: 19.26 Å; Cα contacts (8 Å, |Δi|>4): 41; chains: 1; bounding box: 68×25×35 Å